Protein AF-A0A920V6U1-F1 (afdb_monomer)

Nearest PDB structures (foldseek):
  1m22-assembly2_B  TM=9.958E-01  e=6.990E-10  Stenotrophomonas maltophilia
  5ac3-assembly1_A  TM=9.956E-01  e=4.373E-10  Stenotrophomonas maltophilia
  1m21-assembly2_B  TM=9.963E-01  e=1.277E-09  Stenotrophomonas maltophilia
  5ewq-assembly3_C  TM=9.893E-01  e=1.109E-06  Bacillus anthracis
  5ewq-assembly1_A  TM=9.892E-01  e=3.029E-06  Bacillus anthracis

Solvent-accessible surface area (backbone atoms only — not comparable to full-atom values): 8382 Å² total; per-residue (Å²): 122,62,62,33,58,26,34,67,93,26,65,82,36,55,71,96,66,75,50,60,61,54,52,52,38,46,76,70,75,47,78,85,90,77,83,66,45,23,7,28,57,68,54,73,75,49,96,84,62,58,52,8,28,17,81,67,60,40,70,47,63,24,83,92,37,88,93,40,73,19,35,29,20,24,12,28,29,26,36,34,38,56,66,64,76,37,96,71,67,78,66,58,65,94,76,52,7,29,49,44,3,10,59,66,38,78,42,92,50,82,80,74,65,87,79,76,67,66,79,80,66,99,67,86,73,87,71,81,89,75,82,80,84,80,75,84,80,135

Secondary structure (DSSP, 8-state):
----TT-GGGTT---SS--HHHHHHHHTT---------SGGGG-S-TTPPTTEETTTEEPPPTT-TTS---SSSHHHHHHHHTTS-S------SSSTTHHHHHHTT-----PPTTSS----S----------------

Structure (mmCIF, N/CA/C/O backbone):
data_AF-A0A920V6U1-F1
#
_entry.id   AF-A0A920V6U1-F1
#
loop_
_atom_site.group_PDB
_atom_site.id
_atom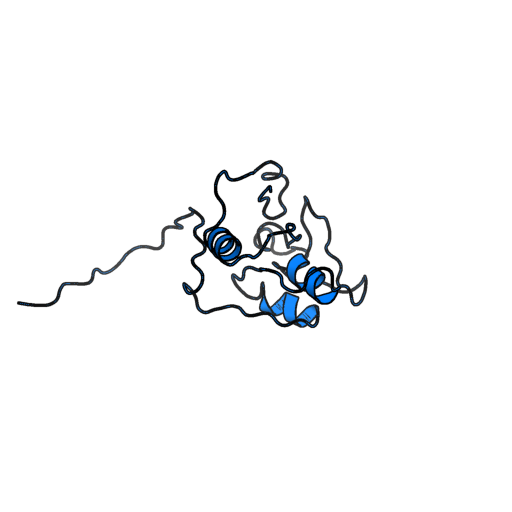_site.type_symbol
_atom_site.label_atom_id
_atom_site.label_alt_id
_atom_site.label_comp_id
_atom_site.label_asym_id
_atom_site.label_entity_id
_atom_site.label_seq_id
_atom_site.pdbx_PDB_ins_code
_atom_site.Cartn_x
_atom_site.Cartn_y
_atom_site.Cartn_z
_atom_site.occupancy
_atom_site.B_iso_or_equiv
_atom_site.auth_seq_id
_atom_site.auth_comp_id
_atom_site.auth_asym_id
_atom_site.auth_atom_id
_atom_site.pdbx_PDB_model_num
ATOM 1 N N . MET A 1 1 ? -1.731 -3.264 13.834 1.00 90.88 1 MET A N 1
ATOM 2 C CA . MET A 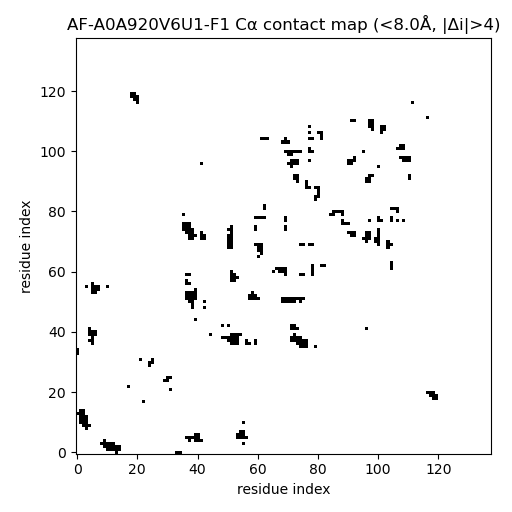1 1 ? -0.595 -3.566 12.923 1.00 90.88 1 MET A CA 1
ATOM 3 C C . MET A 1 1 ? 0.259 -2.317 12.766 1.00 90.88 1 MET A C 1
ATOM 5 O O . MET A 1 1 ? -0.284 -1.230 12.919 1.00 90.88 1 MET A O 1
ATOM 9 N N . VAL A 1 2 ? 1.555 -2.452 12.473 1.00 96.06 2 VAL A N 1
ATOM 10 C CA . VAL A 1 2 ? 2.446 -1.295 12.263 1.00 96.06 2 VAL A CA 1
ATOM 11 C C . VAL A 1 2 ? 2.126 -0.551 10.958 1.00 96.06 2 VAL A C 1
ATOM 13 O O . VAL A 1 2 ? 1.703 -1.161 9.975 1.00 96.06 2 VAL A O 1
ATOM 16 N N . ASN A 1 3 ? 2.344 0.763 10.950 1.00 96.88 3 ASN A N 1
ATOM 17 C CA . ASN A 1 3 ? 2.218 1.647 9.792 1.00 96.88 3 ASN A CA 1
ATOM 18 C C . ASN A 1 3 ? 3.598 2.223 9.459 1.00 96.88 3 ASN A C 1
ATOM 20 O O . ASN A 1 3 ? 4.049 3.182 10.084 1.00 96.88 3 ASN A O 1
ATOM 24 N N . THR A 1 4 ? 4.274 1.626 8.478 1.00 98.25 4 THR A N 1
ATOM 25 C CA . THR A 1 4 ? 5.699 1.890 8.225 1.00 98.25 4 THR A CA 1
ATOM 26 C C . THR A 1 4 ? 5.969 2.814 7.036 1.00 98.25 4 THR A C 1
ATOM 28 O O . THR A 1 4 ? 7.099 3.258 6.857 1.00 98.25 4 THR A O 1
ATOM 31 N N . ALA A 1 5 ? 4.974 3.053 6.172 1.00 97.94 5 ALA A N 1
ATOM 32 C CA . ALA A 1 5 ? 5.168 3.648 4.841 1.00 97.94 5 ALA A CA 1
ATOM 33 C C . ALA A 1 5 ? 6.277 2.955 4.006 1.00 97.94 5 ALA A C 1
ATOM 35 O O . ALA A 1 5 ? 6.878 3.569 3.125 1.00 97.94 5 ALA A O 1
ATOM 36 N N . GLY A 1 6 ? 6.565 1.679 4.301 1.00 98.19 6 GLY A N 1
ATOM 37 C CA . GLY A 1 6 ? 7.660 0.910 3.707 1.00 98.19 6 GLY A CA 1
ATOM 38 C C . GLY A 1 6 ? 9.040 1.151 4.339 1.00 98.19 6 GLY A C 1
ATOM 39 O O . GLY A 1 6 ? 9.974 0.412 4.044 1.00 98.19 6 GLY A O 1
ATOM 40 N N . SER A 1 7 ? 9.171 2.128 5.241 1.00 98.19 7 SER A N 1
ATOM 41 C CA . SER A 1 7 ? 10.447 2.589 5.791 1.00 98.19 7 SER A CA 1
ATOM 42 C C . SER A 1 7 ? 10.834 1.897 7.098 1.00 98.19 7 SER A C 1
ATOM 44 O O . SER A 1 7 ? 10.031 1.764 8.026 1.00 98.19 7 SER A O 1
ATOM 46 N N . ILE A 1 8 ? 12.118 1.541 7.220 1.00 98.06 8 ILE A N 1
ATOM 47 C CA . ILE A 1 8 ? 12.706 0.992 8.455 1.00 98.06 8 ILE A CA 1
ATOM 48 C C . ILE A 1 8 ? 12.636 1.995 9.613 1.00 98.06 8 ILE A C 1
ATOM 50 O O . ILE A 1 8 ? 12.513 1.580 10.767 1.00 98.06 8 ILE A O 1
ATOM 54 N N . ALA A 1 9 ? 12.632 3.301 9.326 1.00 98.06 9 ALA A N 1
ATOM 55 C CA . ALA A 1 9 ? 12.492 4.340 10.348 1.00 98.06 9 ALA A CA 1
ATOM 56 C C . ALA A 1 9 ? 11.184 4.203 11.147 1.00 98.06 9 ALA A C 1
ATOM 58 O O . ALA A 1 9 ? 11.130 4.558 12.321 1.00 98.06 9 ALA A O 1
ATOM 59 N N . LEU A 1 10 ? 10.145 3.638 10.526 1.00 97.88 10 LEU A N 1
ATOM 60 C CA . LEU A 1 10 ? 8.826 3.443 11.119 1.00 97.88 10 LEU A CA 1
ATOM 61 C C . LEU A 1 10 ? 8.513 1.965 11.384 1.00 97.88 10 LEU A C 1
ATOM 63 O O . LEU A 1 10 ? 7.353 1.626 11.603 1.00 97.88 10 LEU A O 1
ATOM 67 N N . LYS A 1 11 ? 9.516 1.072 11.403 1.00 97.44 11 LYS A N 1
ATOM 68 C CA . LYS A 1 11 ? 9.310 -0.386 11.553 1.00 97.44 11 LYS A CA 1
ATOM 69 C C . LYS A 1 11 ? 8.458 -0.776 12.768 1.00 97.44 11 LYS A C 1
ATOM 71 O O . LYS A 1 11 ? 7.710 -1.742 12.704 1.00 97.44 11 LYS A O 1
ATOM 76 N N . ASN A 1 12 ? 8.555 0.007 13.843 1.00 97.25 12 ASN A N 1
ATOM 77 C CA . ASN A 1 12 ? 7.841 -0.201 15.104 1.00 97.25 12 ASN A CA 1
ATOM 78 C C . ASN A 1 12 ? 6.723 0.830 15.329 1.00 97.25 12 ASN A C 1
ATOM 80 O O . ASN A 1 12 ? 6.178 0.914 16.426 1.00 97.25 12 ASN A O 1
ATOM 84 N N . ASN A 1 13 ? 6.388 1.642 14.322 1.00 97.56 13 ASN A N 1
ATOM 85 C CA . ASN A 1 13 ? 5.327 2.633 14.433 1.00 97.56 13 ASN A CA 1
ATOM 86 C C . ASN A 1 13 ? 3.968 1.926 14.441 1.00 97.56 13 ASN A C 1
ATOM 88 O O . ASN A 1 13 ? 3.441 1.562 13.391 1.00 97.56 13 ASN A O 1
ATOM 92 N N . ALA A 1 14 ? 3.411 1.713 15.627 1.00 96.06 14 ALA A N 1
ATOM 93 C CA . ALA A 1 14 ? 2.084 1.151 15.831 1.00 96.06 14 ALA A CA 1
ATOM 94 C C . ALA A 1 14 ? 1.171 2.233 16.430 1.00 96.06 14 ALA A C 1
ATOM 96 O O . ALA A 1 14 ? 1.176 2.414 17.649 1.00 96.06 14 ALA A O 1
ATOM 97 N N . PRO A 1 15 ? 0.412 2.977 15.601 1.00 93.50 15 PRO A N 1
ATOM 98 C CA . PRO A 1 15 ? -0.527 3.973 16.102 1.00 93.50 15 PRO A CA 1
ATOM 99 C C . PRO A 1 15 ? -1.545 3.354 17.062 1.00 93.50 15 PRO A C 1
ATOM 101 O O . PRO A 1 15 ? -2.025 2.244 16.833 1.00 93.50 15 PRO A O 1
ATOM 104 N N . SER A 1 16 ? -1.893 4.091 18.117 1.00 94.88 16 SER A N 1
ATOM 105 C CA . SER A 1 16 ? -2.884 3.664 19.112 1.00 94.88 16 SER A CA 1
ATOM 106 C C . SER A 1 16 ? -4.317 3.661 18.579 1.00 94.88 16 SER A C 1
ATOM 108 O O . SER A 1 16 ? -5.171 2.982 19.139 1.00 94.88 16 SER A O 1
ATOM 110 N N . ASN A 1 17 ? -4.573 4.406 17.502 1.00 94.19 17 ASN A N 1
ATOM 111 C CA . ASN A 1 17 ? -5.892 4.570 16.910 1.00 94.19 17 ASN A CA 1
ATOM 112 C C . ASN A 1 17 ? -5.903 4.103 15.453 1.00 94.19 17 ASN A C 1
ATOM 114 O O . ASN A 1 17 ? -4.966 4.364 14.693 1.00 94.19 17 ASN A O 1
ATOM 118 N N . ASP A 1 18 ? -7.012 3.483 15.057 1.00 93.81 18 ASP A N 1
ATOM 119 C CA . ASP A 1 18 ? -7.297 3.173 13.661 1.00 93.81 18 ASP A CA 1
ATOM 120 C C . ASP A 1 18 ? -7.567 4.449 12.854 1.00 93.81 18 ASP A C 1
ATOM 122 O O . ASP A 1 18 ? -8.176 5.409 13.334 1.00 93.81 18 ASP A O 1
ATOM 126 N N . ALA A 1 19 ? -7.167 4.437 11.579 1.00 92.44 19 ALA A N 1
ATOM 127 C CA . ALA A 1 19 ? -7.552 5.490 10.647 1.00 92.44 19 ALA A CA 1
ATOM 128 C C . ALA A 1 19 ? -9.083 5.539 10.501 1.00 92.44 19 ALA A C 1
ATOM 130 O O . ALA A 1 19 ? -9.757 4.509 10.544 1.00 92.44 19 ALA A O 1
ATOM 131 N N . HIS A 1 20 ? -9.641 6.728 10.260 1.00 93.06 20 HIS A N 1
ATOM 132 C CA . HIS A 1 20 ? -11.093 6.931 10.201 1.00 93.06 20 HIS A CA 1
ATOM 133 C C . HIS A 1 20 ? -11.810 5.965 9.235 1.00 93.06 20 HIS A C 1
ATOM 135 O O . HIS A 1 20 ? -12.842 5.388 9.581 1.00 93.06 20 HIS A O 1
ATOM 141 N N . LEU A 1 21 ? -11.230 5.732 8.051 1.00 91.94 21 LEU A N 1
ATOM 142 C CA . LEU A 1 21 ? -11.730 4.756 7.077 1.00 91.94 21 LEU A CA 1
ATOM 143 C C . LEU A 1 21 ? -11.788 3.333 7.653 1.00 91.94 21 LEU A C 1
ATOM 145 O O . LEU A 1 21 ? -12.792 2.647 7.485 1.00 91.94 21 LEU A O 1
ATOM 149 N N . ILE A 1 22 ? -10.742 2.909 8.362 1.00 93.94 22 ILE A N 1
ATOM 150 C C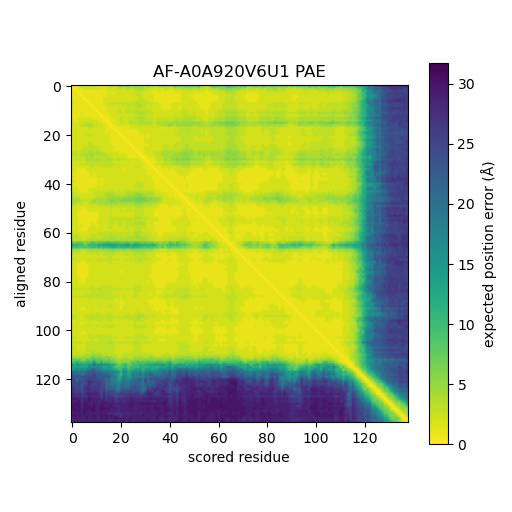A . ILE A 1 22 ? -10.663 1.575 8.970 1.00 93.94 22 ILE A CA 1
ATOM 151 C C . ILE A 1 22 ? -11.728 1.422 10.056 1.00 93.94 22 ILE A C 1
ATOM 153 O O . ILE A 1 22 ? -12.468 0.443 10.050 1.00 93.94 22 ILE A O 1
ATOM 157 N N . THR A 1 23 ? -11.910 2.437 10.903 1.00 94.44 23 THR A N 1
ATOM 158 C CA . THR A 1 23 ? -12.989 2.459 11.902 1.00 94.44 23 THR A CA 1
ATOM 159 C C . THR A 1 23 ? -14.372 2.305 11.259 1.00 94.44 23 THR A C 1
ATOM 161 O O . THR A 1 23 ? -15.221 1.588 11.788 1.00 94.44 23 THR A O 1
ATOM 164 N N . ARG A 1 24 ? -14.625 2.949 10.111 1.00 93.88 24 ARG A N 1
ATOM 165 C CA . ARG A 1 24 ? -15.900 2.814 9.379 1.00 93.88 24 ARG A CA 1
ATOM 166 C C . ARG A 1 24 ? -16.082 1.429 8.764 1.00 93.88 24 ARG A C 1
ATOM 168 O O . ARG A 1 24 ? -17.184 0.896 8.836 1.00 93.88 24 ARG A O 1
ATOM 175 N N . LEU A 1 25 ? -15.027 0.851 8.195 1.00 92.38 25 LEU A N 1
ATOM 176 C CA . LEU A 1 25 ? -15.058 -0.502 7.636 1.00 92.38 25 LEU A CA 1
ATOM 177 C C . LEU A 1 25 ? -15.320 -1.548 8.724 1.00 92.38 25 LEU A C 1
ATOM 179 O O . LEU A 1 25 ? -16.220 -2.368 8.563 1.00 92.38 25 LEU A O 1
ATOM 183 N N . ASN A 1 26 ? -14.636 -1.445 9.865 1.00 93.12 26 ASN A N 1
ATOM 184 C CA . ASN A 1 26 ? -14.855 -2.325 11.014 1.00 93.12 26 ASN A CA 1
ATOM 185 C C . ASN A 1 26 ? -16.307 -2.240 11.517 1.00 93.12 26 ASN A C 1
ATOM 187 O O . ASN A 1 26 ? -16.956 -3.261 11.730 1.00 93.12 26 ASN A O 1
ATOM 191 N N . LYS A 1 27 ? -16.867 -1.025 11.632 1.00 96.00 27 LYS A N 1
ATOM 192 C CA . LYS A 1 27 ? -18.288 -0.824 11.984 1.00 96.00 27 LYS A CA 1
ATOM 193 C C . LYS A 1 27 ? -19.260 -1.391 10.944 1.00 96.00 27 LYS A C 1
ATOM 195 O O . LYS A 1 27 ? -20.383 -1.729 11.295 1.00 96.00 27 LYS A O 1
ATOM 200 N N . GLY A 1 28 ? -18.840 -1.481 9.684 1.00 94.88 28 GLY A N 1
ATOM 201 C CA . GLY A 1 28 ? -19.601 -2.085 8.592 1.00 94.88 28 GLY A CA 1
ATOM 202 C C . GLY A 1 28 ? -19.471 -3.608 8.491 1.00 94.88 28 GLY A C 1
ATOM 203 O O . GLY A 1 28 ? -19.995 -4.173 7.537 1.00 94.88 28 GLY A O 1
ATOM 204 N N . GLY A 1 29 ? -18.772 -4.268 9.424 1.00 94.62 29 GLY A N 1
ATOM 205 C CA . GLY A 1 29 ? -18.581 -5.724 9.431 1.00 94.62 29 GLY A CA 1
ATOM 206 C C . GLY A 1 29 ? -17.419 -6.229 8.568 1.00 94.62 29 GLY A C 1
ATOM 207 O O . GLY A 1 29 ? -17.304 -7.432 8.348 1.00 94.62 29 GLY A O 1
ATOM 208 N N . TYR A 1 30 ? -16.553 -5.337 8.079 1.00 92.38 30 TYR A N 1
ATOM 209 C CA . TYR A 1 30 ? -15.337 -5.716 7.358 1.00 92.38 30 TYR A CA 1
ATOM 210 C C . TYR A 1 30 ? -14.177 -5.933 8.333 1.00 92.38 30 TYR A C 1
ATOM 212 O O . TYR A 1 30 ? -14.068 -5.238 9.340 1.00 92.38 30 TYR A O 1
ATOM 220 N N . TYR A 1 31 ? -13.268 -6.847 7.993 1.00 89.69 31 TYR A N 1
ATOM 221 C CA . TYR A 1 31 ? -12.073 -7.133 8.786 1.00 89.69 31 TYR A CA 1
ATOM 222 C C . TYR A 1 31 ? -10.805 -6.886 7.972 1.00 89.69 31 TYR A C 1
ATOM 224 O O . TYR A 1 31 ? -10.663 -7.366 6.847 1.00 89.69 31 TYR A O 1
ATOM 232 N N . VAL A 1 32 ? -9.856 -6.151 8.555 1.00 92.69 32 VAL A N 1
ATOM 233 C CA . VAL A 1 32 ? -8.546 -5.910 7.942 1.00 92.69 32 VAL A CA 1
ATOM 234 C C . VAL A 1 32 ? -7.618 -7.082 8.254 1.00 92.69 32 VAL A C 1
ATOM 236 O O . VAL A 1 32 ? -7.167 -7.234 9.385 1.00 92.69 32 VAL A O 1
ATOM 239 N N . ILE A 1 33 ? -7.295 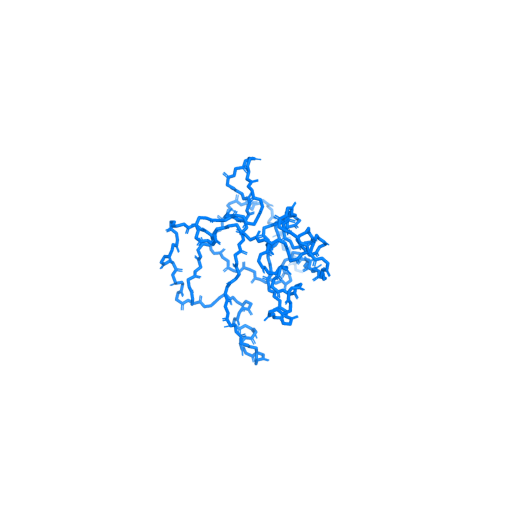-7.884 7.240 1.00 94.12 33 ILE A N 1
ATOM 240 C CA . ILE A 1 33 ? -6.473 -9.095 7.407 1.00 94.12 33 ILE A CA 1
ATOM 241 C C . ILE A 1 33 ? -4.958 -8.842 7.341 1.00 94.12 33 ILE A C 1
ATOM 243 O O . ILE A 1 33 ? -4.169 -9.727 7.657 1.00 94.12 33 ILE A O 1
ATOM 247 N N . GLY A 1 34 ? -4.531 -7.654 6.906 1.00 94.94 34 GLY A N 1
ATOM 248 C CA . GLY A 1 34 ? -3.117 -7.372 6.687 1.00 94.94 34 GLY A CA 1
ATOM 249 C C . GLY A 1 34 ? -2.825 -5.968 6.168 1.00 94.94 34 GLY A C 1
ATOM 250 O O . GLY A 1 34 ? -3.708 -5.115 6.053 1.00 94.94 34 GLY A O 1
ATOM 251 N N . LYS A 1 35 ? -1.550 -5.742 5.850 1.00 97.25 35 LYS A N 1
ATOM 252 C CA . LYS A 1 35 ? -1.021 -4.543 5.190 1.00 97.25 35 LYS A CA 1
ATOM 253 C C . LYS A 1 35 ? -0.249 -4.990 3.954 1.00 97.25 35 LYS A C 1
ATOM 255 O O . LYS A 1 35 ? 0.474 -5.981 4.007 1.00 97.25 35 LYS A O 1
ATOM 260 N N . THR A 1 36 ? -0.395 -4.263 2.860 1.00 98.12 36 THR A N 1
ATOM 261 C CA . THR A 1 36 ? 0.330 -4.513 1.614 1.00 98.12 36 THR A CA 1
ATOM 262 C C . THR A 1 36 ? 1.609 -3.676 1.556 1.00 98.12 36 THR A C 1
ATOM 264 O O . THR A 1 36 ? 1.726 -2.646 2.224 1.00 98.12 36 THR A O 1
ATOM 267 N N . ASN A 1 37 ? 2.589 -4.124 0.768 1.00 98.56 37 ASN A N 1
ATOM 268 C CA . ASN A 1 37 ? 3.778 -3.328 0.467 1.00 98.56 37 ASN A CA 1
ATOM 269 C C . ASN A 1 37 ? 3.439 -2.168 -0.494 1.00 98.56 37 ASN A C 1
ATOM 271 O O . ASN A 1 37 ? 2.419 -2.197 -1.190 1.00 98.56 37 ASN A O 1
ATOM 275 N N . LEU A 1 38 ? 4.310 -1.163 -0.553 1.00 98.75 38 LEU A N 1
ATOM 276 C CA . LEU A 1 38 ? 4.180 0.021 -1.402 1.00 98.75 38 LEU A CA 1
ATOM 277 C C . LEU A 1 38 ? 5.551 0.501 -1.894 1.00 98.75 38 LEU A C 1
ATOM 279 O O . LEU A 1 38 ? 6.571 0.116 -1.328 1.00 98.75 38 LEU A O 1
ATOM 283 N N . SER A 1 39 ? 5.574 1.406 -2.876 1.00 98.69 39 SER A N 1
ATOM 284 C CA . SER A 1 39 ? 6.764 2.240 -3.104 1.00 98.69 39 SER A CA 1
ATOM 285 C C . SER A 1 39 ? 7.028 3.088 -1.858 1.00 98.69 39 SER A C 1
ATOM 287 O O . SER A 1 39 ? 6.163 3.877 -1.469 1.00 98.69 39 SER A O 1
ATOM 289 N N . GLU A 1 40 ? 8.198 2.940 -1.240 1.00 98.69 40 GLU A N 1
ATOM 290 C CA . GLU A 1 40 ? 8.539 3.596 0.030 1.00 98.69 40 GLU A CA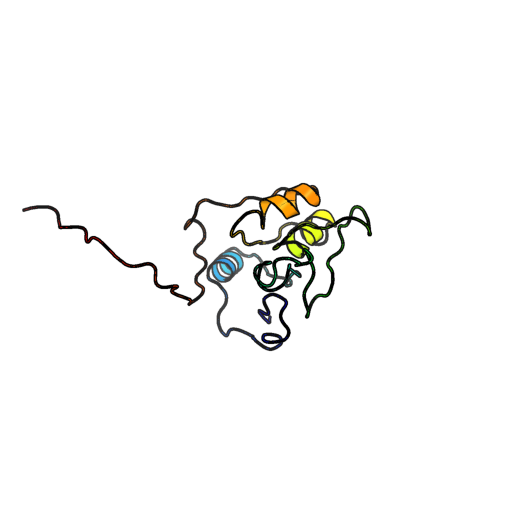 1
ATOM 291 C C . GLU A 1 40 ? 8.233 5.103 0.030 1.00 98.69 40 GLU A C 1
ATOM 293 O O . GLU A 1 40 ? 8.487 5.801 -0.956 1.00 98.69 40 GLU A O 1
ATOM 298 N N . TRP A 1 41 ? 7.664 5.601 1.134 1.00 98.31 41 TRP A N 1
ATOM 299 C CA . TRP A 1 41 ? 7.183 6.987 1.270 1.00 98.31 41 TRP A CA 1
ATOM 300 C C . TRP A 1 41 ? 6.235 7.419 0.149 1.00 98.31 41 TRP A C 1
ATOM 302 O O . TRP A 1 41 ? 6.312 8.535 -0.360 1.00 98.31 41 TRP A O 1
ATOM 312 N N . ALA A 1 42 ? 5.354 6.509 -0.267 1.00 98.19 42 ALA A N 1
ATOM 313 C CA . ALA A 1 42 ? 4.414 6.730 -1.359 1.00 98.19 42 ALA A CA 1
ATOM 314 C C . ALA A 1 42 ? 5.092 7.205 -2.663 1.00 98.19 42 ALA A C 1
ATOM 316 O O . ALA A 1 42 ? 4.530 8.013 -3.399 1.00 98.19 42 ALA A O 1
ATOM 317 N N . ASN A 1 43 ? 6.282 6.669 -2.956 1.00 98.12 43 ASN A N 1
ATOM 318 C CA . ASN A 1 43 ? 7.123 7.032 -4.102 1.00 98.12 43 ASN A CA 1
ATOM 319 C C . ASN A 1 43 ? 7.693 8.465 -4.069 1.00 98.12 43 ASN A C 1
ATOM 321 O O . ASN A 1 43 ? 8.169 8.960 -5.086 1.00 98.12 43 ASN A O 1
ATOM 325 N N . PHE A 1 44 ? 7.685 9.132 -2.912 1.00 97.81 44 PHE A N 1
ATOM 326 C CA . PHE A 1 44 ? 8.161 10.511 -2.752 1.00 97.81 44 PHE A CA 1
ATOM 327 C C . PHE A 1 44 ? 9.507 10.592 -2.012 1.00 97.81 44 PHE A C 1
ATOM 329 O O . PHE A 1 44 ? 9.731 11.466 -1.178 1.00 97.81 44 PHE A O 1
ATOM 336 N N . ARG A 1 45 ? 10.408 9.638 -2.294 1.00 95.69 45 ARG A N 1
ATOM 337 C CA . ARG A 1 45 ? 11.739 9.538 -1.662 1.00 95.69 45 ARG A CA 1
ATOM 338 C C . ARG A 1 45 ? 12.897 9.925 -2.586 1.00 95.69 45 ARG A C 1
ATOM 340 O O . ARG A 1 45 ? 13.914 10.412 -2.106 1.00 95.69 45 ARG A O 1
ATOM 347 N N . SER A 1 46 ? 12.783 9.651 -3.886 1.00 95.88 46 SER A N 1
ATOM 348 C CA . SER A 1 46 ? 13.856 9.852 -4.868 1.00 95.88 46 SER A CA 1
ATOM 349 C C . SER A 1 46 ? 13.291 9.979 -6.283 1.00 95.88 46 SER A C 1
ATOM 351 O O . SER A 1 46 ? 12.283 9.343 -6.603 1.00 95.88 46 SER A O 1
ATOM 353 N N . TYR A 1 47 ? 13.987 10.737 -7.133 1.00 94.50 47 TYR A N 1
ATOM 354 C CA . TYR A 1 47 ? 13.741 10.791 -8.578 1.00 94.50 47 TYR A CA 1
ATOM 355 C C . TYR A 1 47 ? 14.080 9.472 -9.290 1.00 94.50 47 TYR A C 1
ATOM 357 O O . TYR A 1 47 ? 13.480 9.162 -10.311 1.00 94.50 47 TYR A O 1
ATOM 365 N N . GLU A 1 48 ? 14.978 8.668 -8.720 1.00 96.56 48 GLU A N 1
ATOM 366 C CA . GLU A 1 48 ? 15.368 7.340 -9.222 1.00 96.56 48 GLU A CA 1
ATOM 367 C C . GLU A 1 48 ? 14.737 6.222 -8.374 1.00 96.56 48 GLU A C 1
ATOM 369 O O . GLU A 1 48 ? 15.355 5.209 -8.049 1.00 96.56 48 GLU A O 1
ATOM 374 N N . SER A 1 49 ? 13.506 6.442 -7.912 1.00 96.44 49 SER A N 1
ATOM 375 C CA . SER A 1 49 ? 12.774 5.453 -7.120 1.00 96.44 49 SER A CA 1
ATOM 376 C C . SER A 1 49 ? 12.359 4.242 -7.963 1.00 96.44 49 SER A C 1
ATOM 378 O O . SER A 1 49 ? 11.998 4.359 -9.134 1.00 96.44 49 SER A O 1
ATOM 380 N N . VAL A 1 50 ? 12.369 3.057 -7.344 1.00 97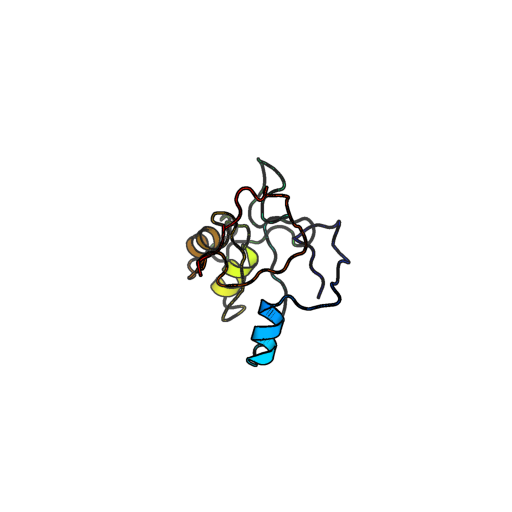.44 50 VAL A N 1
ATOM 381 C CA . VAL A 1 50 ? 11.861 1.821 -7.951 1.00 97.44 50 VAL A CA 1
ATOM 382 C C . VAL A 1 50 ? 10.446 1.568 -7.441 1.00 97.44 50 VAL A C 1
ATOM 384 O O . VAL A 1 50 ? 10.220 1.400 -6.242 1.00 97.44 50 VAL A O 1
ATOM 387 N N . SER A 1 51 ? 9.473 1.551 -8.353 1.00 98.19 51 SER A N 1
ATOM 388 C CA . SER A 1 51 ? 8.073 1.339 -7.979 1.00 98.19 51 SER A CA 1
ATOM 389 C C . SER A 1 51 ? 7.835 -0.062 -7.402 1.00 98.19 51 SER A C 1
ATOM 391 O O . SER A 1 51 ? 8.322 -1.059 -7.935 1.00 98.19 51 SER A O 1
ATOM 393 N N . GLY A 1 52 ? 7.086 -0.131 -6.300 1.00 98.12 52 GLY A N 1
ATOM 394 C CA . GLY A 1 52 ? 6.840 -1.358 -5.539 1.00 98.12 52 GLY A CA 1
ATOM 395 C C . GLY A 1 52 ? 7.979 -1.789 -4.620 1.00 98.12 52 GLY A C 1
ATOM 396 O O . GLY A 1 52 ? 7.832 -2.809 -3.950 1.00 98.12 52 GLY A O 1
ATOM 397 N N . TRP A 1 53 ? 9.082 -1.039 -4.556 1.00 98.62 53 TRP A N 1
ATOM 398 C CA . TRP A 1 53 ? 10.162 -1.306 -3.612 1.00 98.62 53 TRP A CA 1
ATOM 399 C C . TRP A 1 53 ? 9.978 -0.547 -2.293 1.00 98.62 53 TRP A C 1
ATOM 401 O O . TRP A 1 53 ? 9.705 0.659 -2.287 1.00 98.62 53 TRP A O 1
ATOM 411 N N . SER A 1 54 ? 10.234 -1.224 -1.172 1.00 98.69 54 SER A N 1
ATOM 412 C CA . SER A 1 54 ? 10.488 -0.570 0.111 1.00 98.69 54 SER A CA 1
ATOM 413 C C . SER A 1 54 ? 11.530 -1.288 0.959 1.00 98.69 54 SER A C 1
ATOM 415 O O . SER A 1 54 ? 11.774 -2.481 0.777 1.00 98.69 54 SER A O 1
ATOM 417 N N . SER A 1 55 ? 12.128 -0.580 1.920 1.00 98.19 55 SER A N 1
ATOM 418 C CA . SER A 1 55 ? 13.153 -1.164 2.793 1.00 98.19 55 SER A CA 1
ATOM 419 C C . SER A 1 55 ? 12.600 -2.269 3.700 1.00 98.19 55 SER A C 1
ATOM 421 O O . SER A 1 55 ? 13.340 -3.170 4.082 1.00 98.19 55 SER A O 1
ATOM 423 N N . ILE A 1 56 ? 11.314 -2.210 4.064 1.00 98.06 56 ILE A N 1
ATOM 424 C CA . ILE A 1 56 ? 10.648 -3.227 4.895 1.00 98.06 56 ILE A CA 1
ATOM 425 C C . ILE A 1 56 ? 10.087 -4.377 4.059 1.00 98.06 56 ILE A C 1
ATOM 427 O O . ILE A 1 56 ? 10.204 -5.533 4.456 1.00 98.06 56 ILE A O 1
ATOM 431 N N . GLY A 1 57 ? 9.432 -4.066 2.941 1.00 97.50 57 GLY A N 1
ATOM 432 C CA . GLY A 1 57 ? 8.688 -5.049 2.150 1.00 97.50 57 GLY A CA 1
ATOM 433 C C . GLY A 1 57 ? 9.456 -5.628 0.964 1.00 97.50 57 GLY A C 1
ATOM 434 O O . GLY A 1 57 ? 8.942 -6.525 0.301 1.00 97.50 57 GLY A O 1
ATOM 435 N N . GLY A 1 58 ? 10.657 -5.121 0.675 1.00 98.38 58 GLY A N 1
ATOM 436 C CA . GLY A 1 58 ? 11.407 -5.479 -0.525 1.00 98.38 58 GLY A CA 1
ATOM 437 C C . GLY A 1 58 ? 10.690 -5.038 -1.802 1.00 98.38 58 GLY A C 1
ATOM 438 O O . GLY A 1 58 ? 9.902 -4.090 -1.792 1.00 98.38 58 GLY A O 1
ATOM 439 N N . GLN A 1 59 ? 10.976 -5.725 -2.911 1.00 98.25 59 GLN A N 1
ATOM 440 C CA . GLN A 1 59 ? 10.352 -5.477 -4.210 1.00 98.25 59 GLN A CA 1
ATOM 441 C C . GLN A 1 59 ? 9.060 -6.288 -4.359 1.00 98.25 59 GLN A C 1
ATOM 443 O O . GLN A 1 59 ? 9.090 -7.516 -4.436 1.00 98.25 59 GLN A O 1
ATOM 448 N N . THR A 1 60 ? 7.925 -5.604 -4.480 1.00 98.38 60 THR A N 1
ATOM 449 C CA . THR A 1 60 ? 6.679 -6.217 -4.950 1.00 98.38 60 THR A CA 1
ATOM 450 C C . THR A 1 60 ? 6.811 -6.606 -6.419 1.00 98.38 60 THR A C 1
ATOM 452 O O . THR A 1 60 ? 7.229 -5.790 -7.239 1.00 98.38 60 THR A O 1
ATOM 455 N N . GLN A 1 61 ? 6.421 -7.835 -6.750 1.00 97.62 61 GLN A N 1
ATOM 456 C CA . GLN A 1 61 ? 6.446 -8.352 -8.116 1.00 97.62 61 GLN A CA 1
ATOM 457 C C . GLN A 1 61 ? 5.060 -8.285 -8.751 1.00 97.62 61 GLN A C 1
ATOM 459 O O . GLN A 1 61 ? 4.051 -8.516 -8.085 1.00 97.62 61 GLN A O 1
ATOM 464 N N . ASN A 1 62 ? 5.014 -7.962 -10.040 1.00 97.88 62 ASN A N 1
ATOM 465 C CA . ASN A 1 62 ? 3.780 -7.994 -10.814 1.00 97.88 62 ASN A CA 1
ATOM 466 C C . ASN A 1 62 ? 3.377 -9.465 -11.076 1.00 97.88 62 ASN A C 1
ATOM 468 O O . ASN A 1 62 ? 4.210 -10.245 -11.547 1.00 97.88 62 ASN A O 1
ATOM 472 N N . PRO A 1 63 ? 2.120 -9.873 -10.812 1.00 95.88 63 PRO A N 1
ATOM 473 C CA . PRO A 1 63 ? 1.700 -11.271 -10.915 1.00 95.88 63 PRO A CA 1
ATOM 474 C C . PRO A 1 63 ? 1.680 -11.797 -12.357 1.00 95.88 63 PRO A C 1
ATOM 476 O O . PRO A 1 63 ? 1.639 -13.006 -12.563 1.00 95.88 63 PRO A O 1
ATOM 479 N N . PHE A 1 64 ? 1.744 -10.918 -13.362 1.00 95.88 64 PHE A N 1
ATOM 480 C CA . P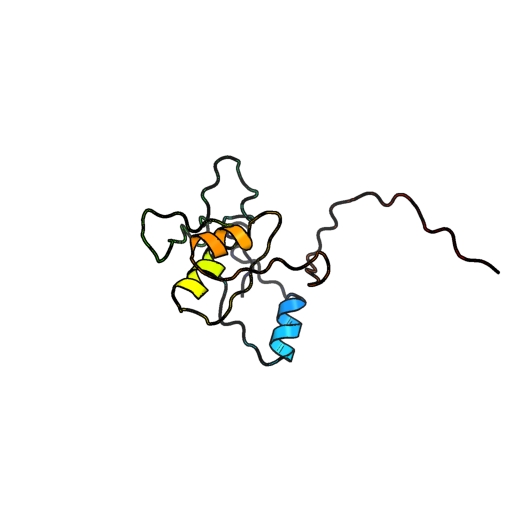HE A 1 64 ? 1.813 -11.296 -14.776 1.00 95.88 64 PHE A CA 1
ATOM 481 C C . PHE A 1 64 ? 3.248 -11.499 -15.291 1.00 95.88 64 PHE A C 1
ATOM 483 O O . PHE A 1 64 ? 3.435 -11.735 -16.487 1.00 95.88 64 PHE A O 1
ATOM 490 N N . GLY A 1 65 ? 4.270 -11.382 -14.434 1.00 91.88 65 GLY A N 1
ATOM 491 C CA . GLY A 1 65 ? 5.647 -11.764 -14.757 1.00 91.88 65 GLY A CA 1
ATOM 492 C C . GLY A 1 65 ? 6.719 -11.008 -13.968 1.00 91.88 65 GLY A C 1
ATOM 493 O O . GLY A 1 65 ? 6.590 -9.816 -13.705 1.00 91.88 65 GLY A O 1
ATOM 494 N N . GLU A 1 66 ? 7.827 -11.694 -13.676 1.00 81.62 66 GLU A N 1
ATOM 495 C CA . GLU A 1 66 ? 8.927 -11.217 -12.813 1.00 81.62 66 GLU A CA 1
ATOM 496 C C . GLU A 1 66 ? 9.703 -10.010 -13.372 1.00 81.62 66 GLU A C 1
ATOM 498 O O . GLU A 1 66 ? 10.295 -9.246 -12.619 1.00 81.62 66 GLU A O 1
ATOM 503 N N . ASN A 1 67 ? 9.658 -9.788 -14.689 1.00 87.38 67 ASN A N 1
ATOM 504 C CA . ASN A 1 67 ? 10.300 -8.643 -15.350 1.00 87.38 67 ASN A CA 1
ATOM 505 C C . ASN A 1 67 ? 9.336 -7.469 -15.584 1.00 87.38 67 ASN A C 1
ATOM 507 O O . ASN A 1 67 ? 9.580 -6.617 -16.441 1.00 87.38 67 ASN A O 1
ATOM 511 N N . ARG A 1 68 ? 8.202 -7.436 -14.875 1.00 94.94 68 ARG A N 1
ATOM 512 C CA . ARG A 1 68 ? 7.199 -6.375 -15.000 1.00 94.94 68 ARG A CA 1
ATOM 513 C C . ARG A 1 68 ? 7.133 -5.554 -13.724 1.00 94.94 68 ARG A C 1
ATOM 515 O O . ARG A 1 68 ? 7.018 -6.072 -12.619 1.00 94.94 68 ARG A O 1
ATOM 522 N N . ASN A 1 69 ? 7.148 -4.240 -13.900 1.00 96.75 69 ASN A N 1
ATOM 523 C CA . ASN A 1 69 ? 6.954 -3.311 -12.801 1.00 96.75 69 ASN A CA 1
ATOM 524 C C . ASN A 1 69 ? 5.480 -3.365 -12.336 1.00 96.75 69 ASN A C 1
ATOM 526 O O . ASN A 1 69 ? 4.591 -3.366 -13.188 1.00 96.75 69 ASN A O 1
ATOM 530 N N . PRO A 1 70 ? 5.173 -3.399 -11.027 1.00 98.12 70 PRO A N 1
ATOM 531 C CA . PRO A 1 70 ? 3.788 -3.359 -10.540 1.00 98.12 70 PRO A CA 1
ATOM 532 C C . PRO A 1 70 ? 3.170 -1.943 -10.564 1.00 98.12 70 PRO A C 1
ATOM 534 O O . PRO A 1 70 ? 2.049 -1.762 -10.093 1.00 98.12 70 PRO A O 1
ATOM 537 N N . CYS A 1 71 ? 3.894 -0.935 -11.061 1.00 98.38 71 CYS A N 1
ATOM 538 C CA . CYS A 1 71 ? 3.681 0.493 -10.812 1.00 98.38 71 CYS A CA 1
ATOM 539 C C . CYS A 1 71 ? 3.552 0.799 -9.309 1.00 98.38 71 CYS A C 1
ATOM 541 O O . CYS A 1 71 ? 3.922 -0.013 -8.460 1.00 98.38 71 CYS A O 1
ATOM 543 N N . GLY A 1 72 ? 3.094 1.988 -8.935 1.00 97.94 72 GLY A N 1
ATOM 544 C CA . GLY A 1 72 ? 2.993 2.390 -7.541 1.00 97.94 72 GLY A CA 1
ATOM 545 C C . GLY A 1 72 ? 2.384 3.778 -7.379 1.00 97.94 72 GLY A C 1
ATOM 546 O O . GLY A 1 72 ? 2.031 4.412 -8.363 1.00 97.94 72 GLY A O 1
ATOM 547 N N . SER A 1 73 ? 2.239 4.268 -6.149 1.00 98.44 73 SER A N 1
ATOM 548 C CA . SER A 1 73 ? 2.765 3.643 -4.926 1.00 98.44 73 SER A CA 1
ATOM 549 C C . SER A 1 73 ? 1.931 2.503 -4.331 1.00 98.44 73 SER A C 1
ATOM 551 O O . SER A 1 73 ? 2.511 1.703 -3.605 1.00 98.44 73 SER A O 1
ATOM 553 N N . SER A 1 74 ? 0.639 2.341 -4.655 1.00 98.69 74 SER A N 1
ATOM 554 C CA . SER A 1 74 ? -0.216 1.263 -4.099 1.00 98.69 74 SER A CA 1
ATOM 555 C C . SER A 1 74 ? 0.033 -0.119 -4.734 1.00 98.69 74 SER A C 1
ATOM 557 O O . SER A 1 74 ? -0.904 -0.853 -5.052 1.00 98.69 74 SER A O 1
ATOM 559 N N . SER A 1 75 ? 1.300 -0.477 -4.939 1.00 98.69 75 SER A N 1
ATOM 560 C CA . SER A 1 75 ? 1.750 -1.660 -5.679 1.00 98.69 75 SER A CA 1
ATOM 561 C C . SER A 1 75 ? 1.211 -2.957 -5.082 1.00 98.69 75 SER A C 1
ATOM 563 O O . SER A 1 75 ? 0.548 -3.727 -5.771 1.00 98.69 75 SER A O 1
ATOM 565 N N . GLY A 1 76 ? 1.432 -3.191 -3.785 1.00 98.62 76 GLY A N 1
ATOM 566 C CA . GLY A 1 76 ? 0.999 -4.424 -3.134 1.00 98.62 76 GLY A CA 1
ATOM 567 C C . GLY A 1 76 ? -0.521 -4.564 -3.075 1.00 98.62 76 GLY A C 1
ATOM 568 O O . GLY A 1 76 ? -1.018 -5.680 -3.142 1.00 98.62 76 GLY A O 1
ATOM 569 N N . SER A 1 77 ? -1.269 -3.457 -2.998 1.00 98.75 77 SER A N 1
ATOM 570 C CA . SER A 1 77 ? -2.739 -3.487 -3.026 1.00 98.75 77 SER A CA 1
ATOM 571 C C . SER A 1 77 ? -3.271 -3.965 -4.374 1.00 98.75 77 SER A C 1
ATOM 573 O O . SER A 1 77 ? -4.121 -4.850 -4.406 1.00 98.75 77 SER A O 1
ATOM 575 N N . ALA A 1 78 ? -2.744 -3.434 -5.481 1.00 98.62 78 ALA A N 1
ATOM 576 C CA . ALA A 1 78 ? -3.148 -3.877 -6.813 1.00 98.62 78 ALA A CA 1
ATOM 577 C C . ALA A 1 78 ? -2.732 -5.332 -7.075 1.00 98.62 78 ALA A C 1
ATOM 579 O O . ALA A 1 78 ? -3.549 -6.128 -7.531 1.00 98.62 78 ALA A O 1
ATOM 580 N N . VAL A 1 79 ? -1.497 -5.699 -6.714 1.00 98.62 79 VAL A N 1
ATOM 581 C CA . VAL A 1 79 ? -0.988 -7.071 -6.858 1.00 98.62 79 VAL A CA 1
ATOM 582 C C . VAL A 1 79 ? -1.795 -8.069 -6.028 1.00 98.62 79 VAL A C 1
ATOM 584 O O . VAL A 1 79 ? -2.121 -9.138 -6.531 1.00 98.62 79 VAL A O 1
ATOM 587 N N . ALA A 1 80 ? -2.161 -7.735 -4.786 1.00 98.50 80 ALA A N 1
ATOM 588 C CA . ALA A 1 80 ? -2.925 -8.639 -3.927 1.00 98.50 80 ALA A CA 1
ATOM 589 C C . ALA A 1 80 ? -4.317 -8.952 -4.494 1.00 98.50 80 ALA A C 1
ATOM 591 O O . ALA A 1 80 ? -4.756 -10.099 -4.421 1.00 98.50 80 ALA A O 1
ATOM 592 N N . VAL A 1 81 ? -4.990 -7.962 -5.089 1.00 98.38 81 VAL A N 1
ATOM 593 C CA . VAL A 1 81 ? -6.274 -8.180 -5.774 1.00 98.38 81 VAL A CA 1
ATOM 594 C C . VAL A 1 81 ? -6.063 -8.977 -7.063 1.00 98.38 81 VAL A C 1
ATOM 596 O O . VAL A 1 81 ? -6.753 -9.966 -7.289 1.00 98.38 81 VAL A O 1
ATOM 599 N N . ALA A 1 82 ? -5.078 -8.598 -7.882 1.00 97.94 82 ALA A N 1
ATOM 600 C CA . ALA A 1 82 ? -4.796 -9.247 -9.164 1.00 97.94 82 ALA A CA 1
ATOM 601 C C . ALA A 1 82 ? -4.412 -10.729 -9.016 1.00 97.94 82 ALA A C 1
ATOM 603 O O . ALA A 1 82 ? -4.804 -11.558 -9.832 1.00 97.94 82 ALA A O 1
ATOM 604 N N . ALA A 1 83 ? -3.680 -11.071 -7.955 1.00 97.31 83 ALA A N 1
ATOM 605 C CA . ALA A 1 83 ? -3.292 -12.441 -7.628 1.00 97.31 83 ALA A CA 1
ATOM 606 C C . ALA A 1 83 ? -4.385 -13.234 -6.880 1.00 97.31 83 ALA A C 1
ATOM 608 O O . ALA A 1 83 ? -4.147 -14.375 -6.492 1.00 97.31 83 ALA A O 1
ATOM 609 N N . GLY A 1 84 ? -5.564 -12.648 -6.636 1.00 96.75 84 GLY A N 1
ATOM 610 C CA . GLY A 1 84 ? -6.667 -13.310 -5.933 1.00 96.75 84 GLY A CA 1
ATOM 611 C C . GLY A 1 84 ? -6.421 -13.550 -4.439 1.00 96.75 84 GLY A C 1
ATOM 612 O O . GLY A 1 84 ? -7.101 -14.378 -3.838 1.00 96.75 84 GLY A O 1
ATOM 613 N N . LEU A 1 85 ? -5.467 -12.840 -3.822 1.00 96.62 85 LEU A N 1
ATOM 614 C CA . LEU A 1 85 ? -5.169 -12.965 -2.387 1.00 96.62 85 LEU A CA 1
ATOM 615 C C . LEU A 1 85 ? -6.255 -12.319 -1.519 1.00 96.62 85 LEU A C 1
ATOM 617 O O . LEU A 1 85 ? -6.476 -12.737 -0.385 1.00 96.62 85 LEU A O 1
ATOM 621 N N . VAL A 1 86 ? -6.913 -11.281 -2.044 1.00 96.6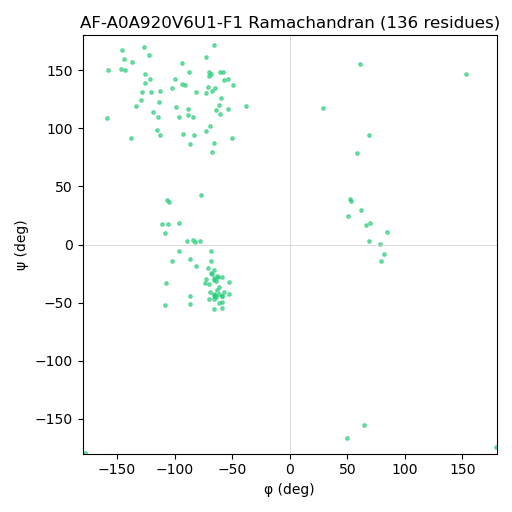9 86 VAL A N 1
ATOM 622 C CA . VAL A 1 86 ? -8.026 -10.572 -1.403 1.00 96.69 86 VAL A CA 1
ATOM 623 C C . VAL A 1 86 ? -9.065 -10.156 -2.437 1.00 96.69 86 VAL A C 1
ATOM 625 O O . VAL A 1 86 ? -8.723 -9.839 -3.573 1.00 96.69 86 VAL A O 1
ATOM 628 N N . SER A 1 87 ? -10.333 -10.078 -2.027 1.00 94.94 87 SER A N 1
ATOM 629 C CA . SER A 1 87 ? -11.414 -9.600 -2.902 1.00 94.94 87 SER A CA 1
ATOM 630 C C . SER A 1 87 ? -11.325 -8.099 -3.186 1.00 94.94 87 SER A C 1
ATOM 632 O O . SER A 1 87 ? -11.705 -7.647 -4.261 1.00 94.94 87 SER A O 1
ATOM 634 N N . VAL A 1 88 ? -10.850 -7.316 -2.211 1.00 96.00 88 VAL A N 1
ATOM 635 C CA . VAL A 1 88 ? -10.682 -5.860 -2.305 1.00 96.00 88 VAL A CA 1
ATOM 636 C C . VAL A 1 88 ? -9.463 -5.416 -1.502 1.00 96.00 88 VAL A C 1
ATOM 638 O O . VAL A 1 88 ? -9.119 -6.025 -0.488 1.00 96.00 88 VAL A O 1
ATOM 641 N N . ALA A 1 89 ? -8.836 -4.321 -1.924 1.00 97.75 89 ALA A N 1
ATOM 642 C CA . ALA A 1 89 ? -7.746 -3.678 -1.202 1.00 97.75 89 ALA A CA 1
ATOM 643 C C . ALA A 1 89 ? -7.919 -2.156 -1.208 1.00 97.75 89 ALA A C 1
ATOM 645 O O . ALA A 1 89 ? -8.575 -1.589 -2.081 1.00 97.75 89 ALA A O 1
ATOM 646 N N . ILE A 1 90 ? -7.308 -1.492 -0.229 1.00 97.25 90 ILE A N 1
ATOM 647 C CA . ILE A 1 90 ? -7.302 -0.032 -0.116 1.00 97.25 90 ILE A CA 1
ATOM 648 C C . ILE A 1 90 ? -5.942 0.476 -0.598 1.00 97.25 90 ILE A C 1
ATOM 650 O O . ILE A 1 90 ? -4.899 -0.075 -0.238 1.00 97.25 90 ILE A O 1
ATOM 654 N N . GLY A 1 91 ? -5.961 1.525 -1.415 1.00 96.31 91 GLY A N 1
ATOM 655 C CA . GLY A 1 91 ? -4.780 2.264 -1.854 1.00 96.31 91 GLY A CA 1
ATOM 656 C C . GLY A 1 91 ? -4.933 3.754 -1.569 1.00 96.31 91 GLY A C 1
ATOM 657 O O . GLY A 1 91 ? -6.016 4.221 -1.212 1.00 96.31 91 GLY A O 1
ATOM 658 N N . THR A 1 92 ? -3.850 4.504 -1.738 1.00 96.75 92 THR A N 1
ATOM 659 C CA . THR A 1 92 ? -3.850 5.968 -1.643 1.00 96.75 92 THR A CA 1
ATOM 660 C C . THR A 1 92 ? -3.267 6.563 -2.916 1.00 96.75 92 THR A C 1
ATOM 662 O O . THR A 1 92 ? -2.397 5.969 -3.554 1.00 96.75 92 THR A O 1
ATOM 665 N N . GLU A 1 93 ? -3.769 7.731 -3.317 1.00 97.06 93 GLU A N 1
ATOM 666 C CA . GLU A 1 93 ? -3.285 8.421 -4.509 1.00 97.06 93 GLU A CA 1
ATOM 667 C C . GLU A 1 93 ? -3.036 9.902 -4.259 1.00 97.06 93 GLU A C 1
ATOM 669 O O . GLU A 1 93 ? -3.958 10.652 -3.954 1.00 97.06 93 GLU A O 1
ATOM 674 N N . THR A 1 94 ? -1.778 10.304 -4.455 1.00 95.00 94 THR A N 1
ATOM 675 C CA . THR A 1 94 ? -1.386 11.706 -4.644 1.00 95.00 94 THR A CA 1
ATOM 676 C C . THR A 1 94 ? -1.501 12.078 -6.122 1.00 95.00 94 THR A C 1
ATOM 678 O O . THR A 1 94 ? -2.139 13.067 -6.469 1.00 95.00 94 THR A O 1
ATOM 681 N N . ASN A 1 95 ? -0.898 11.263 -6.994 1.00 94.81 95 ASN A N 1
ATOM 682 C CA . ASN A 1 95 ? -0.970 11.371 -8.449 1.00 94.81 95 ASN A CA 1
ATOM 683 C C . ASN A 1 95 ? -0.623 10.000 -9.057 1.00 94.81 95 ASN A C 1
ATOM 685 O O . ASN A 1 95 ? 0.516 9.557 -8.940 1.00 94.81 95 ASN A O 1
ATOM 689 N N . GLY A 1 96 ? -1.597 9.283 -9.619 1.00 97.19 96 GLY A N 1
ATOM 690 C CA . GLY A 1 96 ? -1.383 7.981 -10.265 1.00 97.19 96 GLY A CA 1
ATOM 691 C C . GLY A 1 96 ? -1.253 6.759 -9.339 1.00 97.19 96 GLY A C 1
ATOM 692 O O . GLY A 1 96 ? -1.372 5.635 -9.814 1.00 97.19 96 GLY A O 1
ATOM 693 N N . SER A 1 97 ? -1.045 6.932 -8.029 1.00 98.19 97 SER A N 1
ATOM 694 C CA . SER A 1 97 ? -0.733 5.826 -7.107 1.00 98.19 97 SER A CA 1
ATOM 695 C C . SER A 1 97 ? -1.834 4.797 -6.819 1.00 98.19 97 SER A C 1
ATOM 697 O O . SER A 1 97 ? -1.540 3.807 -6.153 1.00 98.19 97 SER A O 1
ATOM 699 N N . ILE A 1 98 ? -3.059 4.973 -7.312 1.00 98.56 98 ILE A N 1
ATOM 700 C CA . ILE A 1 98 ? -4.120 3.953 -7.384 1.00 98.56 98 ILE A CA 1
ATOM 701 C C . ILE A 1 98 ? -4.317 3.538 -8.844 1.00 98.56 98 ILE A C 1
ATOM 703 O O . ILE A 1 98 ? -4.281 2.351 -9.157 1.00 98.56 98 ILE A O 1
ATOM 707 N N . SER A 1 99 ? -4.508 4.506 -9.739 1.00 98.12 99 SER A N 1
ATOM 708 C CA . SER A 1 99 ? -4.868 4.274 -11.143 1.00 98.12 99 SER A CA 1
ATOM 709 C C . SER A 1 99 ? -3.775 3.559 -11.946 1.00 98.12 99 SER A C 1
ATOM 711 O O . SER A 1 99 ? -4.077 2.613 -12.674 1.00 98.12 99 SER A O 1
ATOM 713 N N . CYS A 1 100 ? -2.506 3.937 -11.780 1.00 98.38 100 CYS A N 1
ATOM 714 C CA . CYS A 1 100 ? -1.385 3.287 -12.458 1.00 98.38 100 CYS A CA 1
ATOM 715 C C . CYS A 1 100 ? -1.181 1.828 -12.021 1.00 98.38 100 CYS A C 1
ATOM 717 O O . CYS A 1 100 ? -1.208 0.955 -12.893 1.00 98.38 100 CYS A O 1
ATOM 719 N N . PRO A 1 101 ? -1.018 1.501 -10.718 1.00 98.56 101 PRO A N 1
ATOM 720 C CA . PRO A 1 101 ? -0.877 0.107 -10.310 1.00 98.56 101 PRO A CA 1
ATOM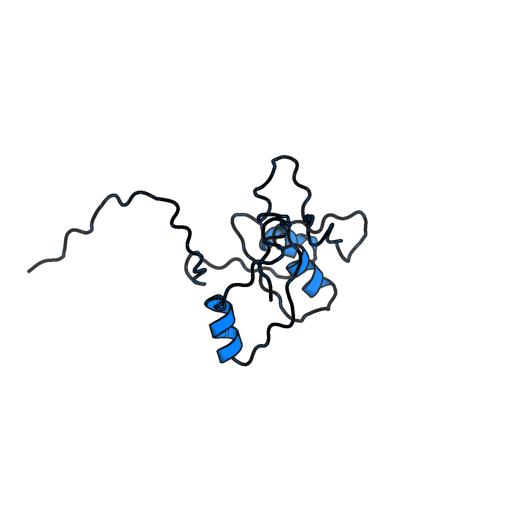 721 C C . PRO A 1 101 ? -2.137 -0.711 -10.600 1.00 98.56 101 PRO A C 1
ATOM 723 O O . PRO A 1 101 ? -2.011 -1.879 -10.950 1.00 98.56 101 PRO A O 1
ATOM 726 N N . ALA A 1 102 ? -3.338 -0.134 -10.552 1.00 98.50 102 ALA A N 1
ATOM 727 C CA . ALA A 1 102 ? -4.538 -0.854 -10.970 1.00 98.50 102 ALA A CA 1
ATOM 728 C C . ALA A 1 102 ? -4.481 -1.258 -12.456 1.00 98.50 102 ALA A C 1
ATOM 730 O O . ALA A 1 102 ? -4.613 -2.438 -12.778 1.00 98.50 102 ALA A O 1
ATOM 731 N N . SER A 1 103 ? -4.175 -0.305 -13.343 1.00 98.12 103 SER A N 1
ATOM 732 C CA . SER A 1 103 ? -4.047 -0.540 -14.788 1.00 98.12 103 SER A CA 1
ATOM 733 C C . SER A 1 103 ? -2.972 -1.581 -15.121 1.00 98.12 103 SER A C 1
ATOM 735 O O . SER A 1 103 ? -3.231 -2.561 -15.819 1.00 98.12 103 SER A O 1
ATOM 737 N N . VAL A 1 104 ? -1.771 -1.424 -14.557 1.00 98.06 104 VAL A N 1
ATOM 738 C CA . VAL A 1 104 ? -0.617 -2.293 -14.843 1.00 98.06 104 VAL A CA 1
ATOM 739 C C . VAL A 1 104 ? -0.790 -3.719 -14.300 1.00 98.06 104 VAL A C 1
ATOM 741 O O . VAL A 1 104 ? -0.198 -4.656 -14.839 1.00 98.06 104 VAL A O 1
ATOM 744 N N . ASN A 1 105 ? -1.614 -3.902 -13.263 1.00 98.19 105 ASN A N 1
ATOM 745 C CA . ASN A 1 105 ? -1.945 -5.215 -12.705 1.00 98.19 105 ASN A CA 1
ATOM 746 C C . ASN A 1 105 ? -3.365 -5.680 -13.086 1.00 98.19 105 ASN A C 1
ATOM 748 O O . ASN A 1 105 ? -3.893 -6.585 -12.448 1.00 98.19 105 ASN A O 1
ATOM 752 N N . GLY A 1 106 ? -3.993 -5.100 -14.113 1.00 97.38 106 GLY A N 1
ATOM 753 C CA . GLY A 1 106 ? -5.244 -5.622 -14.673 1.00 97.38 106 GLY A CA 1
ATOM 754 C C . GLY A 1 106 ? -6.434 -5.641 -13.706 1.00 97.38 106 GLY A C 1
ATOM 755 O O . GLY A 1 106 ? -7.301 -6.504 -13.827 1.00 97.38 106 GLY A O 1
ATOM 756 N N . VAL A 1 107 ? -6.485 -4.712 -12.748 1.00 98.50 107 VAL A N 1
ATOM 757 C CA . VAL A 1 107 ? -7.587 -4.572 -11.782 1.00 98.50 107 VAL A CA 1
ATOM 758 C C . VAL A 1 107 ? -8.211 -3.183 -11.856 1.00 98.50 107 VAL A C 1
ATOM 760 O O . VAL A 1 107 ? -7.639 -2.240 -12.401 1.00 98.50 107 VAL A O 1
ATOM 763 N N . VAL A 1 108 ? -9.409 -3.038 -11.294 1.00 98.25 108 VAL A N 1
ATOM 764 C CA . VAL A 1 108 ? -10.088 -1.741 -11.210 1.00 98.25 108 VAL A CA 1
ATOM 765 C C . VAL A 1 108 ? -9.548 -0.950 -10.018 1.00 98.25 108 VAL A C 1
ATOM 767 O O . VAL A 1 108 ? -9.491 -1.458 -8.900 1.00 98.25 108 VAL A O 1
ATOM 770 N N . GLY A 1 109 ? -9.190 0.314 -10.248 1.00 97.38 109 GLY A N 1
ATOM 771 C CA . GLY A 1 109 ? -8.783 1.262 -9.212 1.00 97.38 109 GLY A CA 1
ATOM 772 C C . GLY A 1 109 ? -9.583 2.553 -9.319 1.00 97.38 109 GLY A C 1
ATOM 773 O O . GLY A 1 109 ? -9.698 3.124 -10.401 1.00 97.38 109 GLY A O 1
ATOM 774 N N . ILE A 1 110 ? -10.133 3.023 -8.199 1.00 96.44 110 ILE A N 1
ATOM 775 C CA . ILE A 1 110 ? -10.946 4.242 -8.145 1.00 96.44 110 ILE A CA 1
ATOM 776 C C . ILE A 1 110 ? -10.263 5.233 -7.209 1.00 96.44 110 ILE A C 1
ATOM 778 O O . ILE A 1 110 ? -10.199 5.008 -6.000 1.00 96.44 110 ILE A O 1
ATOM 782 N N . LYS A 1 111 ? -9.786 6.354 -7.760 1.00 93.94 111 LYS A N 1
ATOM 783 C CA . LYS A 1 111 ? -9.425 7.522 -6.955 1.00 93.94 111 LYS A CA 1
ATOM 784 C C . LYS A 1 111 ? -10.677 8.390 -6.789 1.00 93.94 111 LYS A C 1
ATOM 786 O O . LYS A 1 111 ? -11.100 8.999 -7.777 1.00 93.94 111 LYS A O 1
ATOM 791 N N . PRO A 1 112 ? -11.253 8.499 -5.582 1.00 90.06 112 PRO A N 1
ATOM 792 C CA . PRO A 1 112 ? -12.410 9.355 -5.370 1.00 90.06 112 PRO A CA 1
ATOM 793 C C . PRO A 1 112 ? -12.059 10.838 -5.566 1.00 90.06 112 PRO A C 1
ATOM 795 O O . PRO A 1 112 ? -10.893 11.227 -5.726 1.00 90.06 112 PRO A O 1
ATOM 798 N N . GLN A 1 113 ? -13.093 11.676 -5.553 1.00 85.81 113 GLN A N 1
ATOM 799 C CA . GLN A 1 113 ? -12.930 13.117 -5.410 1.00 85.81 113 GLN A CA 1
ATOM 800 C C . GLN A 1 113 ? -12.185 13.414 -4.099 1.00 85.81 113 GLN A C 1
ATOM 802 O O . GLN A 1 113 ? -12.320 12.678 -3.114 1.00 85.81 113 GLN A O 1
ATOM 807 N N . LEU A 1 114 ? -11.395 14.489 -4.090 1.00 83.81 114 LEU A N 1
ATOM 808 C CA . LEU A 1 114 ? -10.769 14.966 -2.860 1.00 83.81 114 LEU A CA 1
ATOM 809 C C . LEU A 1 114 ? -11.850 15.182 -1.779 1.00 83.81 114 LEU A C 1
ATOM 811 O O . LEU A 1 114 ? -12.971 15.579 -2.094 1.00 83.81 114 LEU A O 1
ATOM 815 N N . ASP A 1 115 ? -11.517 14.854 -0.530 1.00 75.19 115 ASP A N 1
ATOM 816 C CA . ASP A 1 115 ? -12.364 15.001 0.667 1.00 75.19 115 ASP A CA 1
ATOM 817 C C . ASP A 1 115 ? -13.594 14.078 0.785 1.00 75.19 115 ASP A C 1
ATOM 819 O O . ASP A 1 115 ? -14.311 14.132 1.783 1.00 75.19 115 ASP A O 1
ATOM 823 N N . TRP A 1 116 ? -13.819 13.153 -0.154 1.00 71.50 116 TRP A N 1
ATOM 824 C CA . TRP A 1 116 ? -14.874 12.130 -0.010 1.00 71.50 116 TRP A CA 1
ATOM 825 C C . TRP A 1 116 ? -14.521 11.036 1.002 1.00 71.50 116 TRP A C 1
ATOM 827 O O . TRP A 1 116 ? -15.388 10.496 1.690 1.00 71.50 116 TRP A O 1
ATOM 837 N N . LEU A 1 117 ? -13.235 10.706 1.097 1.00 66.19 117 LEU A N 1
ATOM 838 C CA . LEU A 1 117 ? -12.686 9.836 2.128 1.00 66.19 117 LEU A CA 1
ATOM 839 C C . LEU A 1 117 ? -11.753 10.684 2.986 1.00 66.19 117 LEU A C 1
ATOM 841 O O . LEU A 1 117 ? -10.688 11.094 2.533 1.00 66.19 117 LEU A O 1
ATOM 845 N N . VAL A 1 118 ? -12.162 10.964 4.224 1.00 48.53 118 VAL A N 1
ATOM 846 C CA . VAL A 1 118 ? -11.353 11.747 5.163 1.00 48.53 118 VAL A CA 1
ATOM 847 C C . VAL A 1 118 ? -10.129 10.921 5.573 1.00 48.53 118 VAL A C 1
ATOM 849 O O . VAL A 1 118 ? -10.223 10.016 6.407 1.00 48.53 118 VAL A O 1
ATOM 852 N N . VAL A 1 119 ? -8.974 11.230 4.979 1.00 49.72 119 VAL A N 1
ATOM 853 C CA . VAL A 1 119 ? -7.661 10.763 5.438 1.00 49.72 119 VAL A CA 1
ATOM 854 C C . VAL A 1 119 ? -7.221 11.704 6.552 1.00 49.72 119 VAL A C 1
ATOM 856 O O . VAL A 1 119 ? -6.691 12.782 6.304 1.00 49.72 119 VAL A O 1
ATOM 859 N N . GLN A 1 120 ? -7.496 11.330 7.798 1.00 32.16 120 GLN A N 1
ATOM 860 C CA . GLN A 1 120 ? -7.016 12.087 8.948 1.00 32.16 120 GLN A CA 1
ATOM 861 C C . GLN A 1 120 ? -5.607 11.599 9.305 1.00 32.16 120 GLN A C 1
ATOM 863 O O . GLN A 1 120 ? -5.444 10.707 10.131 1.00 32.16 120 GLN A O 1
ATOM 868 N N . GLU A 1 121 ? -4.590 12.173 8.666 1.00 37.16 121 GLU A N 1
ATOM 869 C CA . GLU A 1 121 ? -3.214 12.125 9.164 1.00 37.16 121 GLU A CA 1
ATOM 870 C C . GLU A 1 121 ? -2.796 13.547 9.553 1.00 37.16 121 GLU A C 1
ATOM 872 O O . GLU A 1 121 ? -2.895 14.489 8.766 1.00 37.16 121 GLU A O 1
ATOM 877 N N . LEU A 1 122 ? -2.394 13.718 10.816 1.00 30.84 122 LEU A N 1
ATOM 878 C CA . LEU A 1 122 ? -1.899 14.970 11.384 1.00 30.84 122 LEU A CA 1
ATOM 879 C C . LEU A 1 122 ? -0.545 15.337 10.762 1.00 30.84 122 LEU A C 1
ATOM 881 O O . LEU A 1 122 ? 0.497 15.159 11.376 1.00 30.84 122 LEU A O 1
ATOM 885 N N . PHE A 1 123 ? -0.573 15.903 9.562 1.00 27.45 123 PHE A N 1
ATOM 886 C CA . PHE A 1 123 ? 0.424 16.864 9.109 1.00 27.45 123 PHE A CA 1
ATOM 887 C C . PHE A 1 123 ? -0.310 17.980 8.374 1.00 27.45 123 PHE A C 1
ATOM 889 O O . PHE A 1 123 ? -0.551 17.922 7.170 1.00 27.45 123 PHE A O 1
ATOM 896 N N . GLN A 1 124 ? -0.677 19.025 9.122 1.00 26.34 124 GLN A N 1
ATOM 897 C CA . GLN A 1 124 ? -1.006 20.314 8.524 1.00 26.34 124 GLN A CA 1
ATOM 898 C C . GLN A 1 124 ? 0.270 20.874 7.884 1.00 26.34 124 GLN A C 1
ATOM 900 O O . GLN A 1 124 ? 1.031 21.616 8.501 1.00 26.34 124 GLN A O 1
ATOM 905 N N . SER A 1 125 ? 0.513 20.501 6.630 1.00 31.09 125 SER A N 1
ATOM 906 C CA . SER A 1 125 ? 1.313 21.318 5.729 1.00 31.09 125 SER A CA 1
ATOM 907 C C . SER A 1 125 ? 0.586 22.654 5.603 1.00 31.09 125 SER A C 1
ATOM 909 O O . SER A 1 125 ? -0.544 22.713 5.117 1.00 31.09 125 SER A O 1
ATOM 911 N N . GLN A 1 126 ? 1.213 23.699 6.139 1.00 37.59 126 GLN A N 1
ATOM 912 C CA . GLN A 1 126 ? 0.788 25.092 6.081 1.00 37.59 126 GLN A CA 1
ATOM 913 C C . GLN A 1 126 ? 0.455 25.484 4.632 1.00 37.59 126 GLN A C 1
ATOM 915 O O . GLN A 1 126 ? 1.317 25.927 3.879 1.00 37.59 126 GLN A O 1
ATOM 920 N N . ARG A 1 127 ? -0.810 25.342 4.230 1.00 33.41 127 ARG A N 1
ATOM 921 C CA . ARG A 1 127 ? -1.368 26.116 3.125 1.00 33.41 127 ARG A CA 1
ATOM 922 C C . ARG A 1 127 ? -2.082 27.304 3.742 1.00 33.41 127 ARG A C 1
ATOM 924 O O . ARG A 1 127 ? -3.077 27.153 4.444 1.00 33.41 127 ARG A O 1
ATOM 931 N N . HIS A 1 128 ? -1.481 28.470 3.525 1.00 29.81 128 HIS A N 1
ATOM 932 C CA . HIS A 1 128 ? -1.979 29.778 3.910 1.00 29.81 128 HIS A CA 1
ATOM 933 C C . HIS A 1 128 ? -3.500 29.886 3.736 1.00 29.81 128 HIS A C 1
ATOM 935 O O . HIS A 1 128 ? -4.019 29.794 2.626 1.00 29.81 128 HIS A O 1
ATOM 941 N N . ARG A 1 129 ? -4.198 30.146 4.847 1.00 36.91 129 ARG A N 1
ATOM 942 C CA . ARG A 1 129 ? -5.496 30.821 4.823 1.00 36.91 129 ARG A CA 1
ATOM 943 C C . ARG A 1 129 ? -5.273 32.229 4.282 1.00 36.91 129 ARG A C 1
ATOM 945 O O . ARG A 1 129 ? -4.648 33.044 4.955 1.00 36.91 129 ARG A O 1
ATOM 952 N N . THR A 1 130 ? -5.840 32.536 3.126 1.00 36.41 130 THR A N 1
ATOM 953 C CA . THR A 1 130 ? -6.164 33.911 2.743 1.00 36.41 130 THR A CA 1
ATOM 954 C C . THR A 1 130 ? -7.619 33.969 2.279 1.00 36.41 130 THR A C 1
ATOM 956 O O . THR A 1 130 ? -8.003 33.251 1.364 1.00 36.41 130 THR A O 1
ATOM 959 N N . ARG A 1 131 ? -8.379 34.861 2.942 1.00 32.56 131 ARG A N 1
ATOM 960 C CA . ARG A 1 131 ? -9.802 35.238 2.759 1.00 32.56 131 ARG A CA 1
ATOM 961 C C . ARG A 1 131 ? -10.791 34.131 3.153 1.00 32.56 131 ARG A C 1
ATOM 963 O O . ARG A 1 131 ? -10.971 33.180 2.418 1.00 32.56 131 ARG A O 1
ATOM 970 N N . GLN A 1 132 ? -11.339 34.085 4.369 1.00 34.09 132 GLN A N 1
ATOM 971 C CA . GLN A 1 132 ? -12.159 35.084 5.075 1.00 34.09 132 GLN A CA 1
ATOM 972 C C . GLN A 1 132 ? -13.421 35.435 4.280 1.00 34.09 132 GLN A C 1
ATOM 974 O O . GLN A 1 132 ? -13.491 36.464 3.614 1.00 34.09 132 GLN A O 1
ATOM 979 N N . ASP A 1 133 ? -14.396 34.532 4.382 1.00 35.56 133 ASP A N 1
ATOM 980 C CA . ASP A 1 133 ? -15.812 34.818 4.201 1.00 35.56 133 ASP A CA 1
ATOM 981 C C . ASP A 1 133 ? -16.195 35.982 5.129 1.00 35.56 133 ASP A C 1
ATOM 983 O O . ASP A 1 133 ? -16.089 35.886 6.356 1.00 35.56 133 ASP A O 1
ATOM 987 N N . GLN A 1 134 ? -16.606 37.103 4.540 1.00 37.75 134 GLN A N 1
ATOM 988 C CA . GLN A 1 134 ? -17.397 38.114 5.230 1.00 37.75 134 GLN A CA 1
ATOM 989 C C . GLN A 1 134 ? -18.872 37.799 4.976 1.00 37.75 134 GLN A C 1
ATOM 991 O O . GLN A 1 134 ? -19.415 38.102 3.924 1.00 37.75 134 GLN A O 1
ATOM 996 N N . TRP A 1 135 ? -19.432 37.072 5.942 1.00 32.94 135 TRP A N 1
ATOM 997 C CA . TRP A 1 135 ? -20.745 37.239 6.565 1.00 32.94 135 TRP A CA 1
ATOM 998 C C . TRP A 1 135 ? -21.884 37.867 5.745 1.00 32.94 135 TRP A C 1
ATOM 1000 O O . TRP A 1 135 ? -21.868 39.050 5.416 1.00 32.94 135 TRP A O 1
ATOM 1010 N N . LEU A 1 136 ? -22.918 37.044 5.551 1.00 36.91 136 LEU A N 1
ATOM 1011 C CA . LEU A 1 136 ? -24.291 37.430 5.241 1.00 36.91 136 LEU A CA 1
ATOM 1012 C C . LEU A 1 136 ? -24.890 38.311 6.353 1.00 36.91 136 LEU A C 1
ATOM 1014 O O . LEU A 1 136 ? -24.929 37.877 7.503 1.00 36.91 136 LEU A O 1
ATOM 1018 N N . GLU A 1 137 ? -25.382 39.474 5.912 1.00 37.38 137 GLU A N 1
ATOM 1019 C CA . GLU A 1 137 ? -26.633 40.173 6.273 1.00 37.38 137 GLU A CA 1
ATOM 1020 C C . GLU A 1 137 ? -26.891 40.620 7.729 1.00 37.38 137 GLU A C 1
ATOM 1022 O O . GLU A 1 137 ? -26.376 40.081 8.712 1.00 37.38 137 GLU A O 1
ATOM 1027 N N . PRO A 1 138 ? -27.747 41.644 7.861 1.00 50.53 138 PRO A N 1
ATOM 1028 C CA . PRO A 1 138 ? -29.058 41.446 8.479 1.00 50.53 138 PRO A CA 1
ATOM 1029 C C . PRO A 1 138 ? -30.217 41.459 7.474 1.00 50.53 138 PRO A C 1
ATOM 1031 O O . PRO A 1 138 ? -30.267 42.379 6.630 1.00 50.53 138 PRO A O 1
#

Foldseek 3Di:
DFDALLAPVRVPHDDPDDWPVVVVCVVVVHDDPDDFAFQRPFVPPDPPTQTQAGPNHGRDAQPVDRPARLGARCSRQLRCCLVVVDVHGDWDDPDCHFVVSVVSNVHDGDDDDPPPRDGDDPDPPDDDDDDDDPDDDD

pLDDT: mean 86.49, std 22.05, range [26.34, 98.75]

Mean predicted aligned error: 8.31 Å

Radius of gyration: 17.46 Å; Cα contacts (8 Å, |Δi|>4): 222; chains: 1; bounding box: 44×55×34 Å

Sequence (138 aa):
MVNTAGSIALKNNAPSNDAHLITRLNKGGYYVIGKTNLSEWANFRSYESVSGWSSIGGQTQNPFGENRNPCGSSSGSAVAVAAGLVSVAIGTETNGSISCPASVNGVVGIKPQLDWLVVQELFQSQRHRTRQDQWLEP